Protein AF-A0A653LF73-F1 (afdb_monomer_lite)

pLDDT: mean 79.35, std 9.65, range [51.62, 95.06]

Structure (mmCIF, N/CA/C/O backbone):
data_AF-A0A653LF73-F1
#
_entry.id   AF-A0A653LF73-F1
#
loop_
_atom_site.group_PDB
_atom_site.id
_atom_site.type_symbol
_atom_site.label_atom_id
_atom_site.label_alt_id
_atom_site.label_comp_id
_atom_site.label_asym_id
_atom_site.label_entity_id
_atom_site.label_seq_id
_atom_site.pdbx_PDB_ins_code
_atom_site.Cartn_x
_atom_site.Cartn_y
_atom_site.Cartn_z
_atom_site.occupancy
_atom_site.B_iso_or_equiv
_atom_site.auth_seq_id
_atom_site.auth_comp_id
_atom_site.auth_asym_id
_atom_site.auth_atom_id
_atom_site.pdbx_PDB_model_num
ATOM 1 N N . MET A 1 1 ? 51.424 -10.999 -43.914 1.00 56.25 1 MET A N 1
ATOM 2 C CA . MET A 1 1 ? 50.041 -10.699 -43.488 1.00 56.25 1 MET A CA 1
ATOM 3 C C . MET A 1 1 ? 49.992 -9.210 -43.207 1.00 56.25 1 MET A C 1
ATOM 5 O O . MET A 1 1 ? 50.740 -8.764 -42.346 1.00 56.25 1 MET A O 1
ATOM 9 N N . ASP A 1 2 ? 49.243 -8.444 -44.001 1.00 76.75 2 ASP A N 1
ATOM 10 C CA . ASP A 1 2 ? 49.309 -6.978 -43.986 1.00 76.75 2 ASP A CA 1
ATOM 11 C C . ASP A 1 2 ? 48.643 -6.376 -42.745 1.00 76.75 2 ASP A C 1
ATOM 13 O O . ASP A 1 2 ? 47.531 -6.751 -42.367 1.00 76.75 2 ASP A O 1
ATOM 17 N N . ILE A 1 3 ? 49.315 -5.396 -42.136 1.00 69.06 3 ILE A N 1
ATOM 18 C CA . ILE A 1 3 ? 48.865 -4.659 -40.942 1.00 69.06 3 ILE A CA 1
ATOM 19 C C . ILE A 1 3 ? 47.461 -4.059 -41.138 1.00 69.06 3 ILE A C 1
ATOM 21 O O . ILE A 1 3 ? 46.668 -4.024 -40.200 1.00 69.06 3 ILE A O 1
ATOM 25 N N . GLY A 1 4 ? 47.110 -3.660 -42.366 1.00 73.38 4 GLY A N 1
ATOM 26 C CA . GLY A 1 4 ? 45.778 -3.143 -42.696 1.00 73.38 4 GLY A CA 1
ATOM 27 C C . GLY A 1 4 ? 44.646 -4.159 -42.494 1.00 73.38 4 GLY A C 1
ATOM 28 O O . GLY A 1 4 ? 43.564 -3.783 -42.049 1.00 73.38 4 GLY A O 1
ATOM 29 N N . TRP A 1 5 ? 44.899 -5.448 -42.744 1.00 78.19 5 TRP A N 1
ATOM 30 C CA . TRP A 1 5 ? 43.899 -6.507 -42.570 1.00 78.19 5 TRP A CA 1
ATOM 31 C C . TRP A 1 5 ? 43.652 -6.820 -41.088 1.00 78.19 5 TRP A C 1
ATOM 33 O O . TRP A 1 5 ? 42.510 -7.001 -40.670 1.00 78.19 5 TRP A O 1
ATOM 43 N N . ILE A 1 6 ? 44.711 -6.794 -40.271 1.00 76.12 6 ILE A N 1
ATOM 44 C CA . ILE A 1 6 ? 44.622 -6.985 -38.815 1.00 76.12 6 ILE A CA 1
ATOM 45 C C . ILE A 1 6 ? 43.852 -5.825 -38.172 1.00 76.12 6 ILE A C 1
ATOM 47 O O . ILE A 1 6 ? 42.946 -6.055 -37.374 1.00 76.12 6 ILE A O 1
ATOM 51 N N . SER A 1 7 ? 44.149 -4.581 -38.555 1.00 71.56 7 SER A N 1
ATOM 52 C CA . SER A 1 7 ? 43.441 -3.403 -38.037 1.00 71.56 7 SER A CA 1
ATOM 53 C C . SER A 1 7 ? 41.960 -3.390 -38.422 1.00 71.56 7 SER A C 1
ATOM 55 O O . SER A 1 7 ? 41.113 -3.051 -37.594 1.00 71.56 7 SER A O 1
ATOM 57 N N . ALA A 1 8 ? 41.629 -3.806 -39.649 1.00 75.25 8 ALA A N 1
ATOM 58 C CA . ALA A 1 8 ? 40.242 -3.953 -40.083 1.00 75.25 8 ALA A CA 1
ATOM 59 C C . ALA A 1 8 ? 39.501 -5.019 -39.257 1.00 75.25 8 ALA A C 1
ATOM 61 O O . ALA A 1 8 ? 38.395 -4.767 -38.781 1.00 75.25 8 ALA A O 1
ATOM 62 N N . LEU A 1 9 ? 40.132 -6.174 -39.016 1.00 81.94 9 LEU A N 1
ATOM 63 C CA . LEU A 1 9 ? 39.5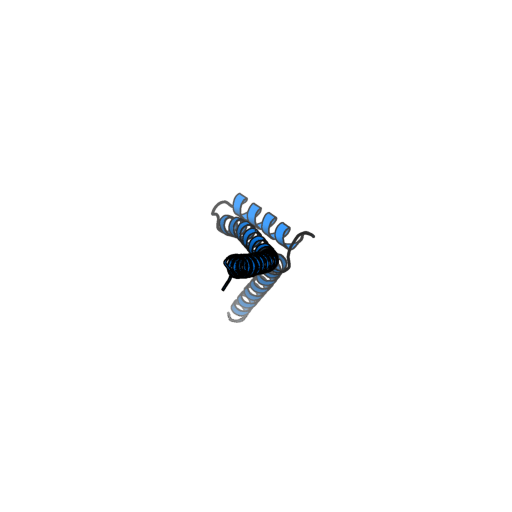65 -7.250 -38.199 1.00 81.94 9 LEU A CA 1
ATOM 64 C C . LEU A 1 9 ? 39.305 -6.794 -36.754 1.00 81.94 9 LEU A C 1
ATOM 66 O O . LEU A 1 9 ? 38.227 -7.036 -36.210 1.00 81.94 9 LEU A O 1
ATOM 70 N N . VAL A 1 10 ? 40.269 -6.101 -36.141 1.00 79.62 10 VAL A N 1
ATOM 71 C CA . VAL A 1 10 ? 40.132 -5.558 -34.780 1.00 79.62 10 VAL A CA 1
ATOM 72 C C . VAL A 1 10 ? 38.993 -4.544 -34.721 1.00 79.62 10 VAL A C 1
ATOM 74 O O . VAL A 1 10 ? 38.147 -4.640 -33.838 1.00 79.62 10 VAL A O 1
ATOM 77 N N . SER A 1 11 ? 38.908 -3.629 -35.689 1.00 80.62 11 SER A N 1
ATOM 78 C CA . SER A 1 11 ? 37.839 -2.626 -35.745 1.00 80.62 11 SER A CA 1
ATOM 79 C C . SER A 1 11 ? 36.448 -3.259 -35.848 1.00 80.62 11 SER A C 1
ATOM 81 O O . SER A 1 11 ? 35.553 -2.900 -35.082 1.00 80.62 11 SER A O 1
ATOM 83 N N . VAL A 1 12 ? 36.275 -4.254 -36.723 1.00 81.25 12 VAL A N 1
ATOM 84 C CA . VAL A 1 12 ? 35.006 -4.987 -36.873 1.00 81.25 12 VAL A CA 1
ATOM 85 C C . VAL A 1 12 ? 34.651 -5.744 -35.592 1.00 81.25 12 VAL A C 1
ATOM 87 O O . VAL A 1 12 ? 33.493 -5.747 -35.167 1.00 81.25 12 VAL A O 1
ATOM 90 N N . THR A 1 13 ? 35.647 -6.342 -34.937 1.00 77.88 13 THR A N 1
ATOM 91 C CA . THR A 1 13 ? 35.448 -7.064 -33.675 1.00 77.88 13 THR A CA 1
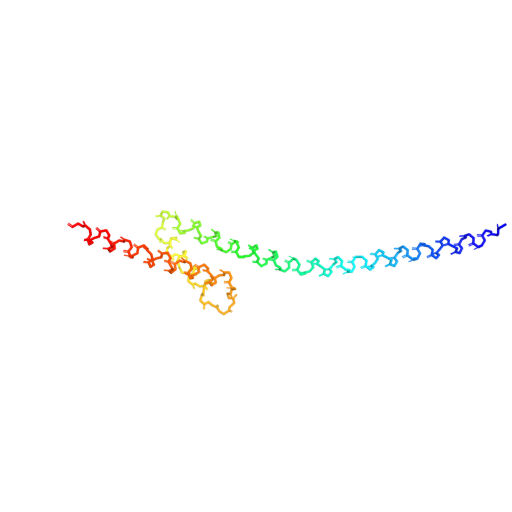ATOM 92 C C . THR A 1 13 ? 35.020 -6.103 -32.565 1.00 77.88 13 THR A C 1
ATOM 94 O O . THR A 1 13 ? 34.021 -6.347 -31.892 1.00 77.88 13 THR A O 1
ATOM 97 N N . SER A 1 14 ? 35.699 -4.963 -32.413 1.00 72.06 14 SER A N 1
ATOM 98 C CA . SER A 1 14 ? 35.347 -3.935 -31.427 1.00 72.06 14 SER A CA 1
ATOM 99 C C . SER A 1 14 ? 33.970 -3.324 -31.686 1.00 72.06 14 SER A C 1
ATOM 101 O O . SER A 1 14 ? 33.200 -3.139 -30.745 1.00 72.06 14 SER A O 1
ATOM 103 N N . ALA A 1 15 ? 33.623 -3.065 -32.949 1.00 76.81 15 ALA A N 1
ATOM 104 C CA . ALA A 1 15 ? 32.296 -2.581 -33.321 1.00 76.81 15 ALA A CA 1
ATOM 105 C C . ALA A 1 15 ? 31.201 -3.597 -32.957 1.00 76.81 15 ALA A C 1
ATOM 107 O O . ALA A 1 15 ? 30.160 -3.225 -32.418 1.00 76.81 15 ALA A O 1
ATOM 108 N N . SER A 1 16 ? 31.462 -4.886 -33.178 1.00 76.88 16 SER A N 1
ATOM 109 C CA . SER A 1 16 ? 30.530 -5.964 -32.828 1.00 76.88 16 SER A CA 1
ATOM 110 C C . SER A 1 16 ? 30.329 -6.075 -31.314 1.00 76.88 16 SER A C 1
ATOM 112 O O . SER A 1 16 ? 29.198 -6.209 -30.849 1.00 76.88 16 SER A O 1
ATOM 114 N N . VAL A 1 17 ? 31.407 -5.949 -30.533 1.00 83.69 17 VAL A N 1
ATOM 115 C CA . VAL A 1 17 ? 31.341 -5.923 -29.062 1.00 83.69 17 VAL A CA 1
ATOM 116 C C . VAL A 1 17 ? 30.541 -4.716 -28.569 1.00 83.69 17 VAL A C 1
ATOM 118 O O . VAL A 1 17 ? 29.685 -4.868 -27.700 1.00 83.69 17 VAL A O 1
ATOM 121 N N . ALA A 1 18 ? 30.762 -3.531 -29.145 1.00 80.81 18 ALA A N 1
ATOM 122 C CA . ALA A 1 18 ? 30.029 -2.322 -28.776 1.00 80.81 18 ALA A CA 1
ATOM 123 C C . ALA A 1 18 ? 28.522 -2.445 -29.064 1.00 80.81 18 ALA A C 1
ATOM 125 O O . ALA A 1 18 ? 27.698 -2.075 -28.227 1.00 80.81 18 ALA A O 1
ATOM 126 N N . LEU A 1 19 ? 28.155 -3.023 -30.212 1.00 82.25 19 LEU A N 1
ATOM 127 C CA . LEU A 1 19 ? 26.758 -3.310 -30.549 1.00 82.25 19 LEU A CA 1
ATOM 128 C C . LEU A 1 19 ? 26.140 -4.335 -29.590 1.00 82.25 19 LEU A C 1
ATOM 130 O O . LEU A 1 19 ? 25.021 -4.135 -29.121 1.00 82.25 19 LEU A O 1
ATOM 134 N N . GLY A 1 20 ? 26.878 -5.395 -29.247 1.00 79.06 20 GLY A N 1
ATOM 135 C CA . GLY A 1 20 ? 26.443 -6.386 -28.261 1.00 79.06 20 GLY A CA 1
ATOM 136 C C . GLY A 1 20 ? 26.184 -5.771 -26.882 1.00 79.06 20 GLY A C 1
ATOM 137 O O . GLY A 1 20 ? 25.138 -6.019 -26.282 1.00 79.06 20 GLY A O 1
ATOM 138 N N . ALA A 1 21 ? 27.088 -4.908 -26.410 1.00 75.44 21 ALA A N 1
ATOM 139 C CA . ALA A 1 21 ? 26.941 -4.200 -25.139 1.00 75.44 21 ALA A CA 1
ATOM 140 C C . ALA A 1 21 ? 25.724 -3.258 -25.135 1.00 75.44 21 ALA A C 1
ATOM 142 O O . ALA A 1 21 ? 24.979 -3.214 -24.156 1.00 75.44 21 ALA A O 1
ATOM 143 N N . LEU A 1 22 ? 25.472 -2.553 -26.243 1.00 80.19 22 LEU A N 1
ATOM 144 C CA . LEU A 1 22 ? 24.310 -1.676 -26.386 1.00 80.19 22 LEU A CA 1
ATOM 145 C C . LEU A 1 22 ? 22.991 -2.461 -26.313 1.00 80.19 22 LEU A C 1
ATOM 147 O O . LEU A 1 22 ? 22.079 -2.069 -25.586 1.00 80.19 22 LEU A O 1
ATOM 151 N N . VAL A 1 23 ? 22.894 -3.590 -27.021 1.00 79.06 23 VAL A N 1
ATOM 152 C CA . VAL A 1 23 ? 21.695 -4.446 -27.000 1.00 79.06 23 VAL A CA 1
ATOM 153 C C . VAL A 1 23 ? 21.449 -5.012 -25.603 1.00 79.06 23 VAL A C 1
ATOM 155 O O . VAL A 1 23 ? 20.320 -4.943 -25.116 1.00 79.06 23 VAL A O 1
ATOM 158 N N . ALA A 1 24 ? 22.493 -5.506 -24.931 1.00 71.75 24 ALA A N 1
ATOM 159 C CA . ALA A 1 24 ? 22.388 -5.981 -23.553 1.00 71.75 24 ALA A CA 1
ATOM 160 C C . ALA A 1 24 ? 21.881 -4.873 -22.617 1.00 71.75 24 ALA A C 1
ATOM 162 O O . ALA A 1 24 ? 20.938 -5.094 -21.863 1.00 71.75 24 ALA A O 1
ATOM 163 N N . SER A 1 25 ? 22.421 -3.657 -22.735 1.00 73.31 25 SER A N 1
ATOM 164 C CA . SER A 1 25 ? 22.020 -2.514 -21.909 1.00 73.31 25 SER A CA 1
ATOM 165 C C . SER A 1 25 ? 20.568 -2.075 -22.154 1.00 73.31 25 SER A C 1
ATOM 167 O O . SER A 1 25 ? 19.873 -1.684 -21.218 1.00 73.31 25 SER A O 1
ATOM 169 N N . VAL A 1 26 ? 20.072 -2.175 -23.392 1.00 75.88 26 VAL A N 1
ATOM 170 C CA . VAL A 1 26 ? 18.666 -1.884 -23.728 1.00 75.88 26 VAL A CA 1
ATOM 171 C C . VAL A 1 26 ? 17.724 -2.955 -23.177 1.00 75.88 26 VAL A C 1
ATOM 173 O O . VAL A 1 26 ? 16.660 -2.622 -22.649 1.00 75.88 26 VAL A O 1
ATOM 176 N N . LEU A 1 27 ? 18.096 -4.234 -23.289 1.00 71.69 27 LEU A N 1
ATOM 177 C CA . LEU A 1 27 ? 17.311 -5.342 -22.742 1.00 71.69 27 LEU A CA 1
ATOM 178 C C . LEU A 1 27 ? 17.238 -5.262 -21.215 1.00 71.69 27 LEU A C 1
ATOM 180 O O . LEU A 1 27 ? 16.143 -5.363 -20.657 1.00 71.69 27 LEU A O 1
ATOM 184 N N . ASP A 1 28 ? 18.368 -4.991 -20.564 1.00 70.06 28 ASP A N 1
ATOM 185 C CA . ASP A 1 28 ? 18.462 -4.843 -19.113 1.00 70.06 28 ASP A CA 1
ATOM 186 C C . ASP A 1 28 ? 17.701 -3.599 -18.625 1.00 70.06 28 ASP A C 1
ATOM 188 O O . ASP A 1 28 ? 16.907 -3.668 -17.690 1.00 70.06 28 ASP A O 1
ATOM 192 N N . GLY A 1 29 ? 17.785 -2.477 -19.352 1.00 68.00 29 GLY A N 1
ATOM 193 C CA . GLY A 1 29 ? 16.981 -1.283 -19.073 1.00 68.00 29 GLY A CA 1
ATOM 194 C C . GLY A 1 29 ? 15.469 -1.509 -19.222 1.00 68.00 29 GLY A C 1
ATOM 195 O O . GLY A 1 29 ? 14.671 -0.943 -18.471 1.00 68.00 29 GLY A O 1
ATOM 196 N N . ARG A 1 30 ? 15.041 -2.361 -20.164 1.00 69.44 30 ARG A N 1
ATOM 197 C CA . ARG A 1 30 ? 13.622 -2.700 -20.366 1.00 69.44 30 ARG A CA 1
ATOM 198 C C . ARG A 1 30 ? 13.104 -3.677 -19.307 1.00 69.44 30 ARG A C 1
ATOM 200 O O . ARG A 1 30 ? 11.970 -3.518 -18.852 1.00 69.44 30 ARG A O 1
ATOM 207 N N . ALA A 1 31 ? 13.917 -4.656 -18.913 1.00 60.00 31 ALA A N 1
ATOM 208 C CA . ALA A 1 31 ? 13.612 -5.579 -17.820 1.00 60.00 31 ALA A CA 1
ATOM 209 C C . ALA A 1 31 ? 13.578 -4.846 -16.467 1.00 60.00 31 ALA A C 1
ATOM 211 O O . ALA A 1 31 ? 12.633 -5.012 -15.692 1.00 60.00 31 ALA A O 1
ATOM 212 N N . GLY A 1 32 ? 14.540 -3.948 -16.242 1.00 57.88 32 GLY A N 1
ATOM 213 C CA . GLY A 1 32 ? 14.632 -3.097 -15.062 1.00 57.88 32 GLY A CA 1
ATOM 214 C C . GLY A 1 32 ? 13.427 -2.177 -14.892 1.00 57.88 32 GLY A C 1
ATOM 215 O O . GLY A 1 32 ? 12.925 -2.059 -13.782 1.00 57.88 32 GLY A O 1
ATOM 216 N N . ARG A 1 33 ? 12.882 -1.597 -15.973 1.00 62.09 33 ARG A N 1
ATOM 217 C CA . ARG A 1 33 ? 11.678 -0.743 -15.894 1.00 62.09 33 ARG A CA 1
ATOM 218 C C . ARG A 1 33 ? 10.454 -1.476 -15.350 1.00 62.09 33 ARG A C 1
ATOM 220 O O . ARG A 1 33 ? 9.791 -0.960 -14.459 1.00 62.09 33 ARG A O 1
ATOM 227 N N . ARG A 1 34 ? 10.194 -2.698 -15.822 1.00 59.38 34 ARG A N 1
ATOM 228 C CA . ARG A 1 34 ? 9.069 -3.503 -15.317 1.00 59.38 34 ARG A CA 1
ATOM 229 C C . ARG A 1 34 ? 9.273 -3.899 -13.860 1.00 59.38 34 ARG A C 1
ATOM 231 O O . ARG A 1 34 ? 8.354 -3.775 -13.063 1.00 59.38 34 ARG A O 1
ATOM 238 N N . ASN A 1 35 ? 10.476 -4.342 -13.499 1.00 59.75 35 ASN A N 1
ATOM 239 C CA . ASN A 1 35 ? 10.757 -4.757 -12.126 1.00 59.75 35 ASN A CA 1
ATOM 240 C C . ASN A 1 35 ? 10.767 -3.568 -11.142 1.00 59.75 35 ASN A C 1
ATOM 242 O O . ASN A 1 35 ? 10.368 -3.712 -9.986 1.00 59.75 35 ASN A O 1
ATOM 246 N N . ALA A 1 36 ? 11.179 -2.385 -11.607 1.00 61.44 36 ALA A N 1
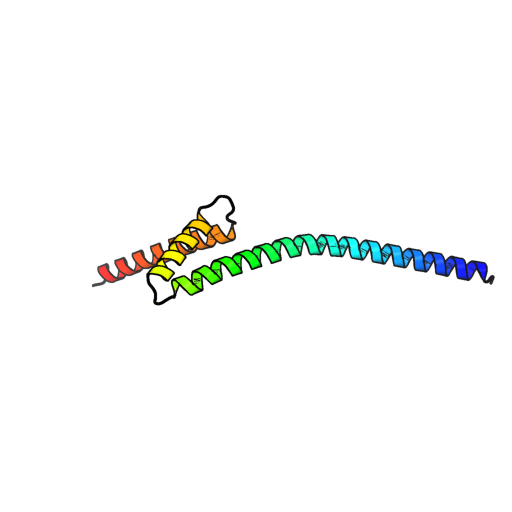ATOM 247 C CA . ALA A 1 36 ? 11.162 -1.149 -10.834 1.00 61.44 36 ALA A CA 1
ATOM 248 C C . ALA A 1 36 ? 9.733 -0.670 -10.561 1.00 61.44 36 ALA A C 1
ATOM 250 O O . ALA A 1 36 ? 9.442 -0.304 -9.431 1.00 61.44 36 ALA A O 1
ATOM 251 N N . GLU A 1 37 ? 8.827 -0.733 -11.540 1.00 62.69 37 GLU A N 1
ATOM 252 C CA . GLU A 1 37 ? 7.417 -0.365 -11.337 1.00 62.69 37 GLU A CA 1
ATOM 253 C C . GLU A 1 37 ? 6.750 -1.239 -10.261 1.00 62.69 37 GLU A C 1
ATOM 255 O O . GLU A 1 37 ? 6.118 -0.708 -9.347 1.00 62.69 37 GLU A O 1
ATOM 260 N N . PHE A 1 38 ? 6.966 -2.561 -10.289 1.00 64.62 38 PHE A N 1
ATOM 261 C CA . PHE A 1 38 ? 6.471 -3.458 -9.235 1.00 64.62 38 PHE A CA 1
ATOM 262 C C . PHE A 1 38 ? 7.122 -3.190 -7.872 1.00 64.62 38 PHE A C 1
ATOM 264 O O . PHE A 1 38 ? 6.448 -3.227 -6.843 1.00 64.62 38 PHE A O 1
ATOM 271 N N . SER A 1 39 ? 8.427 -2.903 -7.852 1.00 70.62 39 SER A N 1
ATOM 272 C CA . SER A 1 39 ? 9.163 -2.646 -6.609 1.00 70.62 39 SER A CA 1
ATOM 273 C C . SER A 1 39 ? 8.746 -1.329 -5.957 1.00 70.62 39 SER A C 1
ATOM 275 O O . SER A 1 39 ? 8.540 -1.300 -4.749 1.00 70.62 39 SER A O 1
ATOM 277 N N . VAL A 1 40 ? 8.564 -0.272 -6.753 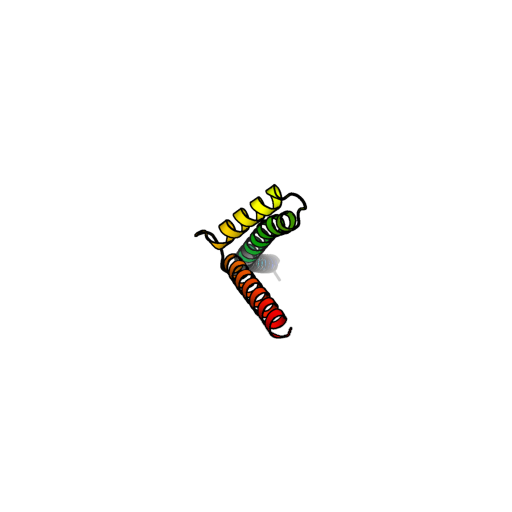1.00 79.62 40 VAL A N 1
ATOM 278 C CA . VAL A 1 40 ? 8.105 1.047 -6.295 1.00 79.62 40 VAL A CA 1
ATOM 279 C C . VAL A 1 40 ? 6.666 0.973 -5.799 1.00 79.62 40 VAL A C 1
ATOM 281 O O . VAL A 1 40 ? 6.360 1.522 -4.745 1.00 79.62 40 VAL A O 1
ATOM 284 N N . HIS A 1 41 ? 5.787 0.260 -6.512 1.00 80.81 41 HIS A N 1
ATOM 285 C CA . HIS A 1 41 ? 4.403 0.076 -6.070 1.00 80.81 41 HIS A CA 1
ATOM 286 C C . HIS A 1 41 ? 4.333 -0.611 -4.700 1.00 80.81 41 HIS A C 1
ATOM 288 O O . HIS A 1 41 ? 3.652 -0.136 -3.791 1.00 80.81 41 HIS A O 1
ATOM 294 N N . ARG A 1 42 ? 5.105 -1.687 -4.524 1.00 81.38 42 ARG A N 1
ATOM 295 C CA . ARG A 1 42 ? 5.194 -2.419 -3.256 1.00 81.38 42 ARG A CA 1
ATOM 296 C C . ARG A 1 4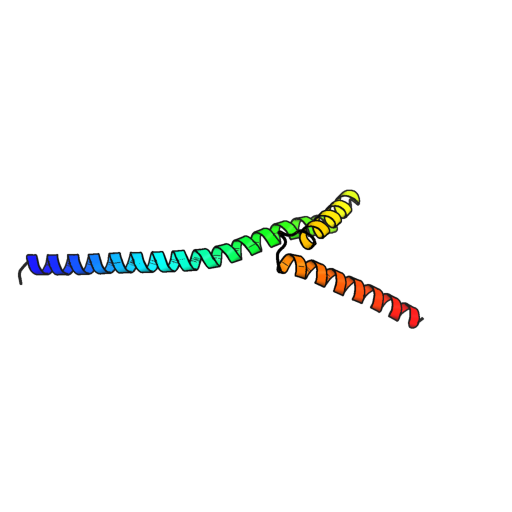2 ? 5.799 -1.579 -2.126 1.00 81.38 42 ARG A C 1
ATOM 298 O O . ARG A 1 42 ? 5.342 -1.685 -0.994 1.00 81.38 42 ARG A O 1
ATOM 305 N N . ASP A 1 43 ? 6.810 -0.765 -2.416 1.00 86.50 43 ASP A N 1
ATOM 306 C CA . ASP A 1 43 ? 7.444 0.115 -1.426 1.00 86.50 43 ASP A CA 1
ATOM 307 C C . ASP A 1 43 ? 6.481 1.208 -0.940 1.00 86.50 43 ASP A C 1
ATOM 309 O O . ASP A 1 43 ? 6.267 1.369 0.260 1.00 86.50 43 ASP A O 1
ATOM 313 N N . LEU A 1 44 ? 5.791 1.876 -1.871 1.00 85.44 44 LEU A N 1
ATOM 314 C CA . LEU A 1 44 ? 4.757 2.863 -1.550 1.00 85.44 44 LEU A CA 1
ATOM 315 C C . LEU A 1 44 ? 3.587 2.240 -0.784 1.00 85.44 44 LEU A C 1
ATOM 317 O O . LEU A 1 44 ? 3.033 2.869 0.119 1.00 85.44 44 LEU A O 1
ATOM 321 N N . TRP A 1 45 ? 3.204 1.009 -1.128 1.00 88.25 45 TRP A N 1
ATOM 322 C CA . TRP A 1 45 ? 2.201 0.262 -0.376 1.00 88.25 45 TRP A CA 1
ATOM 323 C C . TRP A 1 45 ? 2.650 0.050 1.075 1.00 88.25 45 TRP A C 1
ATOM 325 O O . TRP A 1 45 ? 1.933 0.451 1.994 1.00 88.25 45 TRP A O 1
ATOM 335 N N . TRP A 1 46 ? 3.862 -0.479 1.281 1.00 87.12 46 TRP A N 1
ATOM 336 C CA . TRP A 1 46 ? 4.417 -0.705 2.616 1.00 87.12 46 TRP A CA 1
ATOM 337 C C . TRP A 1 46 ? 4.523 0.581 3.428 1.00 87.12 46 TRP A C 1
ATOM 339 O O . TRP A 1 46 ? 4.103 0.595 4.579 1.00 87.12 46 TRP A O 1
ATOM 349 N N . GLN A 1 47 ? 5.014 1.666 2.830 1.00 89.31 47 GLN A N 1
ATOM 350 C CA . GLN A 1 47 ? 5.185 2.950 3.508 1.00 89.31 47 GLN A CA 1
ATOM 351 C C . GLN A 1 47 ? 3.855 3.529 4.020 1.00 89.31 47 GLN A C 1
ATOM 353 O O . GLN A 1 47 ? 3.792 4.099 5.111 1.00 89.31 47 GLN A O 1
ATOM 358 N N . ARG A 1 48 ? 2.773 3.389 3.242 1.00 89.75 48 ARG A N 1
ATOM 359 C CA . ARG A 1 48 ? 1.440 3.869 3.640 1.00 89.75 48 ARG A CA 1
ATOM 360 C C . ARG A 1 48 ? 0.851 3.015 4.757 1.00 89.75 48 ARG A C 1
ATOM 362 O O . ARG A 1 48 ? 0.349 3.562 5.736 1.00 89.75 48 ARG A O 1
ATOM 369 N N . TRP A 1 49 ? 0.936 1.692 4.639 1.00 89.75 49 TRP A N 1
ATOM 370 C CA . TRP A 1 49 ? 0.369 0.782 5.635 1.00 89.75 49 TRP A CA 1
ATOM 371 C C . TRP A 1 49 ? 1.185 0.714 6.928 1.00 89.75 49 TRP A C 1
ATOM 373 O O . TRP A 1 49 ? 0.594 0.578 7.995 1.00 89.75 49 TRP A O 1
ATOM 383 N N . SER A 1 50 ? 2.505 0.912 6.882 1.00 89.25 50 SER A N 1
ATOM 384 C CA . SER A 1 50 ? 3.328 1.008 8.093 1.00 89.25 50 SER A CA 1
ATOM 385 C C . SER A 1 50 ? 2.971 2.239 8.925 1.00 89.25 50 SER A C 1
ATOM 387 O O . SER A 1 50 ? 2.906 2.153 10.147 1.00 89.25 50 SER A O 1
ATOM 389 N N . TRP A 1 51 ? 2.681 3.374 8.274 1.00 91.75 51 TRP A N 1
ATOM 390 C CA . TRP A 1 51 ? 2.217 4.587 8.956 1.00 91.75 51 TRP A CA 1
ATOM 391 C C . TRP A 1 51 ? 0.885 4.367 9.682 1.00 91.75 51 TRP A C 1
ATOM 393 O O . TRP A 1 51 ? 0.698 4.879 10.788 1.00 91.75 51 TRP A O 1
ATOM 403 N N . VAL A 1 52 ? -0.029 3.612 9.059 1.00 89.62 52 VAL A N 1
ATOM 404 C CA . VAL A 1 52 ? -1.328 3.255 9.645 1.00 89.62 52 VAL A CA 1
ATOM 405 C C . VAL A 1 52 ? -1.132 2.310 10.823 1.00 89.62 52 VAL A C 1
ATOM 407 O O . VAL A 1 52 ? -1.680 2.572 11.888 1.00 89.62 52 VAL A O 1
ATOM 410 N N . ALA A 1 53 ? -0.335 1.253 10.657 1.00 88.00 53 ALA A N 1
ATOM 411 C CA . ALA A 1 53 ? -0.099 0.253 11.695 1.00 88.00 53 ALA A CA 1
ATOM 412 C C . ALA A 1 53 ? 0.504 0.871 12.966 1.00 88.00 53 ALA A C 1
ATOM 414 O O . ALA A 1 53 ? -0.032 0.670 14.050 1.00 88.00 53 ALA A O 1
ATOM 415 N N . ASP A 1 54 ? 1.543 1.696 12.813 1.00 86.81 54 ASP A N 1
ATOM 416 C CA . ASP A 1 54 ? 2.203 2.415 13.912 1.00 86.81 54 ASP A CA 1
ATOM 417 C C . ASP A 1 54 ? 1.216 3.262 14.740 1.00 86.81 54 ASP A C 1
ATOM 419 O O . ASP A 1 54 ? 1.270 3.306 15.969 1.00 86.81 54 ASP A O 1
ATOM 423 N N . ARG A 1 55 ? 0.246 3.898 14.071 1.00 90.25 55 ARG A N 1
ATOM 424 C CA . ARG A 1 55 ? -0.756 4.761 14.719 1.00 90.25 55 ARG A CA 1
ATOM 425 C C . ARG A 1 55 ? -1.950 4.004 15.266 1.00 90.25 55 ARG A C 1
ATOM 427 O O . ARG A 1 55 ? -2.505 4.415 16.279 1.00 90.25 55 ARG A O 1
ATOM 434 N N . ALA A 1 56 ? -2.330 2.904 14.625 1.00 84.75 56 ALA A N 1
ATOM 435 C CA . ALA A 1 56 ? -3.383 2.025 15.113 1.00 84.75 56 ALA A CA 1
ATOM 436 C C . ALA A 1 56 ? -3.016 1.417 16.476 1.00 84.75 56 ALA A C 1
ATOM 438 O O . ALA A 1 56 ? -3.901 1.180 17.293 1.00 84.75 56 ALA A O 1
ATOM 439 N N . THR A 1 57 ? -1.720 1.228 16.745 1.00 86.75 57 THR A N 1
ATOM 440 C CA . THR A 1 57 ? -1.200 0.735 18.029 1.00 86.75 57 THR A CA 1
ATOM 441 C C . THR A 1 57 ? -0.828 1.838 19.023 1.00 86.75 57 THR A C 1
ATOM 443 O O . THR A 1 57 ? -0.252 1.542 20.064 1.00 86.75 57 THR A O 1
ATOM 446 N N . SER A 1 58 ? -1.106 3.109 18.719 1.00 88.44 58 SER A N 1
ATOM 447 C CA . SER A 1 58 ? -0.801 4.219 19.627 1.00 88.44 58 SER A CA 1
ATOM 448 C C . SER A 1 58 ? -1.707 4.201 20.862 1.00 88.44 58 SER A C 1
ATOM 450 O O . SER A 1 58 ? -2.874 3.823 20.772 1.00 88.44 58 SER A O 1
ATOM 452 N N . ASP A 1 59 ? -1.201 4.672 22.005 1.00 92.12 59 ASP A N 1
ATOM 453 C CA . ASP A 1 59 ? -2.000 4.872 23.224 1.00 92.12 59 ASP A CA 1
ATOM 454 C C . ASP A 1 59 ? -2.946 6.083 23.123 1.00 92.12 59 ASP A C 1
ATOM 456 O O . ASP A 1 59 ? -3.930 6.164 23.862 1.00 92.12 59 ASP A O 1
ATOM 460 N N . ASP A 1 60 ? -2.677 7.008 22.195 1.00 95.06 60 ASP A N 1
ATOM 461 C CA . ASP A 1 60 ? -3.499 8.193 21.956 1.00 95.06 60 ASP A CA 1
ATOM 462 C C . ASP A 1 60 ? -4.714 7.874 21.074 1.00 95.06 60 ASP A C 1
ATOM 464 O O . ASP A 1 60 ? -4.590 7.463 19.917 1.00 95.06 60 ASP A O 1
ATOM 468 N N . GLU A 1 61 ? -5.908 8.128 21.610 1.00 93.69 61 GLU A N 1
ATOM 469 C CA . GLU A 1 61 ? -7.170 7.849 20.921 1.00 93.69 61 GLU A CA 1
ATOM 470 C C . GLU A 1 61 ? -7.326 8.671 19.635 1.00 93.69 61 GLU A C 1
ATOM 472 O O . GLU A 1 61 ? -7.798 8.156 18.623 1.00 93.69 61 GLU A O 1
ATOM 477 N N . GLY A 1 62 ? -6.874 9.931 19.629 1.00 91.44 62 GLY A N 1
ATOM 478 C CA . GLY A 1 62 ? -6.914 10.768 18.426 1.00 91.44 62 GLY A CA 1
ATOM 479 C C . GLY A 1 62 ? -6.055 10.194 17.297 1.00 91.44 62 GLY A C 1
ATOM 480 O O . GLY A 1 62 ? -6.460 10.176 16.132 1.00 91.44 62 GLY A O 1
ATOM 481 N N . THR A 1 63 ? -4.887 9.665 17.650 1.00 88.69 63 THR A N 1
ATOM 482 C CA . THR A 1 63 ? -3.950 9.016 16.734 1.00 88.69 63 THR A CA 1
ATOM 483 C C . THR A 1 63 ? -4.507 7.700 16.195 1.00 88.69 63 THR A C 1
ATOM 485 O O . THR A 1 63 ? -4.434 7.467 14.983 1.00 88.69 63 THR A O 1
ATOM 488 N N . ARG A 1 64 ? -5.144 6.883 17.043 1.00 92.44 64 ARG A N 1
ATOM 489 C CA . ARG A 1 64 ? -5.852 5.670 16.598 1.00 92.44 64 ARG A CA 1
ATOM 490 C C . ARG A 1 64 ? -7.007 5.994 15.651 1.00 92.44 64 ARG A C 1
ATOM 492 O O . ARG A 1 64 ? -7.124 5.378 14.592 1.00 92.44 64 ARG A O 1
ATOM 499 N N . ALA A 1 65 ? -7.812 7.009 15.966 1.00 89.38 65 ALA A N 1
ATOM 500 C CA . ALA A 1 65 ? -8.906 7.450 15.102 1.00 89.38 65 ALA A CA 1
ATOM 501 C C . ALA A 1 65 ? -8.398 7.932 13.730 1.00 89.38 65 ALA A C 1
ATOM 503 O O . ALA A 1 65 ? -8.961 7.577 12.690 1.00 89.38 65 ALA A O 1
ATOM 504 N N . ALA A 1 66 ? -7.293 8.684 13.701 1.00 88.81 66 ALA A N 1
ATOM 505 C CA . ALA A 1 66 ? -6.656 9.110 12.456 1.00 88.81 66 ALA A CA 1
ATOM 506 C C . ALA A 1 66 ? -6.163 7.920 11.612 1.00 88.81 66 ALA A C 1
ATOM 508 O O . ALA A 1 66 ? -6.303 7.939 10.385 1.00 88.81 66 ALA A O 1
ATOM 509 N N . ALA A 1 67 ? -5.636 6.870 12.253 1.00 90.75 67 ALA A N 1
ATOM 510 C CA . ALA A 1 67 ? -5.259 5.631 11.577 1.00 90.75 67 ALA A CA 1
ATOM 511 C C . ALA A 1 67 ? -6.470 4.960 10.917 1.00 90.75 67 ALA A C 1
ATOM 513 O O . ALA A 1 67 ? -6.392 4.591 9.746 1.00 90.75 67 ALA A O 1
ATOM 514 N N . GLY A 1 68 ? -7.606 4.886 11.620 1.00 85.88 68 GLY A N 1
ATOM 515 C CA . GLY A 1 68 ? -8.856 4.340 11.083 1.00 85.88 68 GLY A CA 1
ATOM 516 C C . GLY A 1 68 ? -9.361 5.097 9.850 1.00 85.88 68 GLY A C 1
ATOM 517 O O . GLY A 1 68 ? -9.680 4.486 8.829 1.00 85.88 68 GLY A O 1
ATOM 518 N N . VAL A 1 69 ? -9.358 6.435 9.891 1.00 92.12 69 VAL A N 1
ATOM 519 C CA . VAL A 1 69 ? -9.749 7.272 8.739 1.00 92.12 69 VAL A CA 1
ATOM 520 C C . VAL A 1 69 ? -8.827 7.038 7.540 1.00 92.12 69 VAL A C 1
ATOM 522 O O . VAL A 1 69 ? -9.295 6.913 6.406 1.00 92.12 69 VAL A O 1
ATOM 525 N N . MET A 1 70 ? -7.517 6.957 7.774 1.00 90.81 70 MET A N 1
ATOM 526 C CA . MET A 1 70 ? -6.546 6.718 6.706 1.00 90.81 70 MET A CA 1
ATOM 527 C C . MET A 1 70 ? -6.651 5.308 6.128 1.00 90.81 70 MET A C 1
ATOM 529 O O . MET A 1 70 ? -6.621 5.165 4.906 1.00 90.81 70 MET A O 1
ATOM 533 N N . ALA A 1 71 ? -6.847 4.286 6.964 1.00 87.69 71 ALA A N 1
ATOM 534 C CA . ALA A 1 71 ? -7.102 2.920 6.513 1.00 87.69 71 ALA A CA 1
ATOM 535 C C . ALA A 1 71 ? -8.344 2.869 5.608 1.00 87.69 71 ALA A C 1
ATOM 537 O O . ALA A 1 71 ? -8.272 2.370 4.485 1.00 87.69 71 ALA A O 1
ATOM 538 N N . ALA A 1 72 ? -9.450 3.490 6.032 1.00 87.62 72 ALA A N 1
ATOM 539 C CA . ALA A 1 72 ? -10.672 3.577 5.235 1.00 87.62 72 ALA A CA 1
ATOM 540 C C . ALA A 1 72 ? -10.444 4.294 3.890 1.00 87.62 72 ALA A C 1
ATOM 542 O O . ALA A 1 72 ? -10.946 3.866 2.847 1.00 87.62 72 ALA A O 1
ATOM 543 N N . ALA A 1 73 ? -9.654 5.370 3.872 1.00 87.88 73 ALA A N 1
ATOM 544 C CA . ALA A 1 73 ? -9.315 6.081 2.641 1.00 87.88 73 ALA A CA 1
ATOM 545 C C . ALA A 1 73 ? -8.443 5.241 1.688 1.00 87.88 73 ALA A C 1
ATOM 547 O O . ALA A 1 73 ? -8.653 5.286 0.470 1.00 87.88 73 ALA A O 1
ATOM 548 N N . LEU A 1 74 ? -7.497 4.464 2.227 1.00 87.25 74 LEU A N 1
ATOM 549 C CA . LEU A 1 74 ? -6.607 3.586 1.460 1.00 87.25 74 LEU A CA 1
ATOM 550 C C . LEU A 1 74 ? -7.328 2.395 0.825 1.00 87.25 74 LEU A C 1
ATOM 552 O O . LEU A 1 74 ? -6.797 1.842 -0.129 1.00 87.25 74 LEU A O 1
ATOM 556 N N . VAL A 1 75 ? -8.527 2.025 1.284 1.00 87.12 75 VAL A N 1
ATOM 557 C CA . VAL A 1 75 ? -9.292 0.902 0.706 1.00 87.12 75 VAL A CA 1
ATOM 558 C C . VAL A 1 75 ? -10.489 1.329 -0.150 1.00 87.12 75 VAL A C 1
ATOM 560 O O . VAL A 1 75 ? -10.965 0.542 -0.963 1.00 87.12 75 VAL A O 1
ATOM 563 N N . SER A 1 76 ? -10.971 2.571 -0.015 1.00 82.38 76 SER A N 1
ATOM 564 C CA . SER A 1 76 ? -12.231 3.026 -0.641 1.00 82.38 76 SER A CA 1
ATOM 565 C C . SER A 1 76 ? -12.073 3.918 -1.876 1.00 82.38 76 SER A C 1
ATOM 567 O O . SER A 1 76 ? -13.026 4.122 -2.629 1.00 82.38 76 SER A O 1
ATOM 569 N N . ARG A 1 77 ? -10.894 4.505 -2.102 1.00 83.12 77 ARG A N 1
ATOM 570 C CA . ARG A 1 77 ? -10.690 5.490 -3.177 1.00 83.12 77 ARG A CA 1
ATOM 571 C C . ARG A 1 77 ? -10.336 4.838 -4.522 1.00 83.12 77 ARG A C 1
ATOM 573 O O . ARG A 1 77 ? -9.857 3.711 -4.586 1.00 83.12 77 ARG A O 1
ATOM 580 N N . SER A 1 78 ? -10.528 5.570 -5.620 1.00 76.62 78 SER A N 1
ATOM 581 C CA . SER A 1 78 ? -10.338 5.062 -6.994 1.00 76.62 78 SER A CA 1
ATOM 582 C C . SER A 1 78 ? -8.883 4.751 -7.365 1.00 76.62 78 SER A C 1
ATOM 584 O O . SER A 1 78 ? -8.628 3.895 -8.203 1.00 76.62 78 SER A O 1
ATOM 586 N N . TRP A 1 79 ? -7.929 5.426 -6.728 1.00 75.75 79 TRP A N 1
ATOM 587 C CA . TRP A 1 79 ? -6.482 5.229 -6.889 1.00 75.75 79 TRP A CA 1
ATOM 588 C C . TRP A 1 79 ? -5.889 4.071 -6.064 1.00 75.75 79 TRP A C 1
ATOM 590 O O . TRP A 1 79 ? -4.672 3.895 -6.034 1.00 75.75 79 TRP A O 1
ATOM 600 N N . THR A 1 80 ? -6.726 3.309 -5.359 1.00 81.50 80 THR A N 1
ATOM 601 C CA . THR A 1 80 ? -6.280 2.204 -4.499 1.00 81.50 80 THR A CA 1
ATOM 602 C C . THR A 1 80 ? -5.958 0.971 -5.332 1.00 81.50 80 THR A C 1
ATOM 604 O O . THR A 1 80 ? -6.533 0.733 -6.402 1.00 81.50 80 THR A O 1
ATOM 607 N N . THR A 1 81 ? -5.023 0.162 -4.854 1.00 83.06 81 THR A N 1
ATOM 608 C CA . THR A 1 81 ? -4.518 -0.992 -5.602 1.00 83.06 81 THR A CA 1
ATOM 609 C C . THR A 1 81 ? -5.139 -2.300 -5.134 1.00 83.06 81 THR A C 1
ATOM 611 O O . THR A 1 81 ? -5.931 -2.329 -4.192 1.00 83.06 81 THR A O 1
ATOM 614 N N . ALA A 1 82 ? -4.857 -3.390 -5.853 1.00 84.44 82 ALA A N 1
ATOM 615 C CA . ALA A 1 82 ? -5.389 -4.705 -5.503 1.00 84.44 82 ALA A CA 1
ATOM 616 C C . ALA A 1 82 ? -4.960 -5.127 -4.089 1.00 84.44 82 ALA A C 1
ATOM 618 O O . ALA A 1 82 ? -5.787 -5.653 -3.345 1.00 84.44 82 ALA A O 1
ATOM 619 N N . ASP A 1 83 ? -3.717 -4.813 -3.718 1.00 84.62 83 ASP A N 1
ATOM 620 C CA . ASP A 1 83 ? -3.153 -5.108 -2.402 1.00 84.62 83 ASP A CA 1
ATOM 621 C C . ASP A 1 83 ? -3.838 -4.289 -1.302 1.00 84.62 83 ASP A C 1
ATOM 623 O O . ASP A 1 83 ? -4.193 -4.832 -0.261 1.00 84.62 83 ASP A O 1
ATOM 627 N N . ASP A 1 84 ? -4.125 -3.004 -1.546 1.00 85.44 84 ASP A N 1
ATOM 628 C CA . ASP A 1 84 ? -4.872 -2.174 -0.590 1.00 85.44 84 ASP A CA 1
ATOM 629 C C . ASP A 1 84 ? -6.278 -2.754 -0.330 1.00 85.44 84 ASP A C 1
ATOM 631 O O . ASP A 1 84 ? -6.701 -2.913 0.813 1.00 85.44 84 ASP A O 1
ATOM 635 N N . ARG A 1 85 ? -6.993 -3.155 -1.391 1.00 86.62 85 ARG A N 1
ATOM 636 C CA . ARG A 1 85 ? -8.321 -3.786 -1.269 1.00 86.62 85 ARG A CA 1
ATOM 637 C C . ARG A 1 85 ? -8.279 -5.177 -0.644 1.00 86.62 85 ARG A C 1
ATOM 639 O O . ARG A 1 85 ? -9.297 -5.643 -0.138 1.00 86.62 85 ARG A O 1
ATOM 646 N N . TRP A 1 86 ? -7.158 -5.884 -0.758 1.00 88.31 86 TRP A N 1
ATOM 647 C CA . TRP A 1 86 ? -6.972 -7.164 -0.083 1.00 88.31 86 TRP A CA 1
ATOM 648 C C . TRP A 1 86 ? -6.881 -6.973 1.432 1.00 88.31 86 TRP A C 1
ATOM 650 O O . TRP A 1 86 ? -7.566 -7.699 2.143 1.00 88.31 86 TRP A O 1
ATOM 660 N N . VAL A 1 87 ? -6.150 -5.959 1.912 1.00 81.88 87 VAL A N 1
ATOM 661 C CA . VAL A 1 87 ? -6.070 -5.652 3.354 1.00 81.88 87 VAL A CA 1
ATOM 662 C C . VAL A 1 87 ? -7.449 -5.365 3.940 1.00 81.88 87 VAL A C 1
ATOM 664 O O . VAL A 1 87 ? -7.783 -5.911 4.985 1.00 81.88 87 VAL A O 1
ATOM 667 N N . GLY A 1 88 ? -8.268 -4.561 3.252 1.00 82.69 88 GLY A N 1
ATOM 668 C CA . GLY A 1 88 ? -9.637 -4.276 3.697 1.00 82.69 88 GLY A CA 1
ATOM 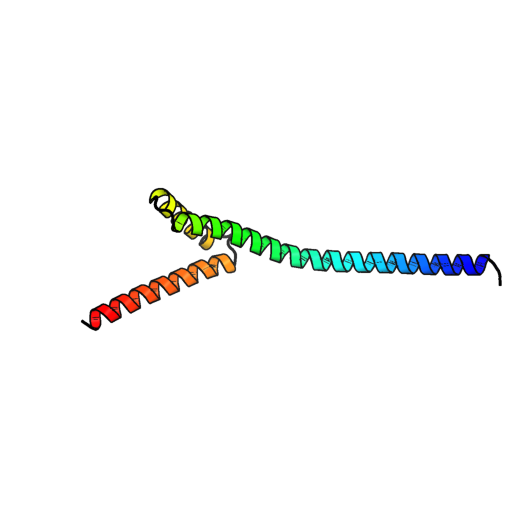669 C C . GLY A 1 88 ? -10.468 -5.549 3.887 1.00 82.69 88 GLY A C 1
ATOM 670 O O . GLY A 1 88 ? -11.001 -5.775 4.964 1.00 82.69 88 GLY A O 1
ATOM 671 N N . ARG A 1 89 ? -10.480 -6.435 2.882 1.00 87.06 89 ARG A N 1
ATOM 672 C CA . ARG A 1 89 ? -11.198 -7.719 2.970 1.00 87.06 89 ARG A CA 1
ATOM 673 C C . ARG A 1 89 ? -10.655 -8.629 4.069 1.00 87.06 89 ARG A C 1
ATOM 675 O O . ARG A 1 89 ? -11.436 -9.224 4.789 1.00 87.06 89 ARG A O 1
ATOM 682 N N . ALA A 1 90 ? -9.335 -8.710 4.223 1.00 84.69 90 ALA A N 1
ATOM 683 C CA . ALA A 1 90 ? -8.729 -9.523 5.274 1.00 84.69 90 ALA A CA 1
ATOM 684 C C . ALA A 1 90 ? -9.105 -9.028 6.684 1.00 84.69 90 ALA A C 1
ATOM 686 O O . ALA A 1 90 ? -9.272 -9.837 7.593 1.00 84.69 90 ALA A O 1
ATOM 687 N N . LEU A 1 91 ? -9.252 -7.711 6.868 1.00 81.25 91 LEU A N 1
ATOM 688 C CA . LEU A 1 91 ? -9.741 -7.125 8.118 1.00 81.25 91 LEU A CA 1
ATOM 689 C C . LEU A 1 91 ? -11.226 -7.418 8.350 1.00 81.25 91 LEU A C 1
ATOM 691 O O . LEU A 1 91 ? -11.602 -7.746 9.477 1.00 81.25 91 LEU A O 1
ATOM 695 N N . ASP A 1 92 ? -12.052 -7.330 7.307 1.00 84.38 92 ASP A N 1
ATOM 696 C CA . ASP A 1 92 ? -13.471 -7.689 7.383 1.00 84.38 92 ASP A CA 1
ATOM 697 C C . ASP A 1 92 ? -13.638 -9.172 7.765 1.00 84.38 92 ASP A C 1
ATOM 699 O O . ASP A 1 92 ? -14.385 -9.488 8.692 1.00 84.38 92 ASP A O 1
ATOM 703 N N . ASP A 1 93 ? -12.875 -10.064 7.124 1.00 82.38 93 ASP A N 1
ATOM 704 C CA . ASP A 1 93 ? -12.865 -11.506 7.402 1.00 82.38 93 ASP A CA 1
ATOM 705 C C . ASP A 1 93 ? -12.425 -11.796 8.850 1.00 82.38 93 ASP A C 1
ATOM 707 O O . ASP A 1 93 ? -13.058 -12.585 9.552 1.00 82.38 93 ASP A O 1
ATOM 711 N N . LEU A 1 94 ? -11.370 -11.125 9.334 1.00 76.00 94 LEU A N 1
ATOM 712 C CA . LEU A 1 94 ? -10.895 -11.258 10.716 1.00 76.00 94 LEU A CA 1
ATOM 713 C C . LEU A 1 94 ? -11.945 -10.784 11.729 1.00 76.00 94 LEU A C 1
ATOM 715 O O . LEU A 1 94 ? -12.151 -11.419 12.764 1.00 76.00 94 LEU A O 1
ATOM 719 N N . THR A 1 95 ? -12.603 -9.662 11.438 1.00 81.12 95 THR A N 1
ATOM 720 C CA . THR A 1 95 ? -13.641 -9.091 12.304 1.00 81.12 95 THR A CA 1
ATOM 721 C C . THR A 1 95 ? -14.843 -10.025 12.385 1.00 81.12 95 THR A C 1
ATOM 723 O O . THR A 1 95 ? -15.328 -10.296 13.481 1.00 81.12 95 THR A O 1
ATOM 726 N N . ALA A 1 96 ? -15.280 -10.574 11.248 1.00 82.69 96 ALA A N 1
ATOM 727 C CA . ALA A 1 96 ? -16.354 -11.558 11.198 1.00 82.69 96 ALA A CA 1
ATOM 728 C C . ALA A 1 96 ? -16.013 -12.815 12.016 1.00 82.69 96 ALA A C 1
ATOM 730 O O . ALA A 1 96 ? -16.801 -13.205 12.874 1.00 82.69 96 ALA A O 1
ATOM 731 N N . ALA A 1 97 ? -14.813 -13.377 11.831 1.00 81.88 97 ALA A N 1
ATOM 732 C CA . ALA A 1 97 ? -14.356 -14.553 12.576 1.00 81.88 97 ALA A CA 1
ATOM 733 C C . ALA A 1 97 ? -14.264 -14.304 14.093 1.00 81.88 97 ALA A C 1
ATOM 735 O O . ALA A 1 97 ? -14.543 -15.192 14.894 1.00 81.88 97 ALA A O 1
ATOM 736 N N . THR A 1 98 ? -13.890 -13.087 14.497 1.00 81.50 98 THR A N 1
ATOM 737 C CA . THR A 1 98 ? -13.811 -12.706 15.917 1.00 81.50 98 THR A CA 1
ATOM 738 C C . THR A 1 98 ? -15.201 -12.635 16.551 1.00 81.50 98 THR A C 1
ATOM 740 O O . THR A 1 98 ? -15.385 -13.075 17.681 1.00 81.50 98 THR A O 1
ATOM 743 N N . ILE A 1 99 ? -16.181 -12.087 15.827 1.00 80.56 99 ILE A N 1
ATOM 744 C CA . ILE A 1 99 ? -17.573 -11.994 16.290 1.00 80.56 99 ILE A CA 1
ATOM 745 C C . ILE A 1 99 ? -18.214 -13.384 16.375 1.00 80.56 99 ILE A C 1
ATOM 747 O O . ILE A 1 99 ? -18.925 -13.660 17.335 1.00 80.56 99 ILE A O 1
ATOM 751 N N . GLU A 1 100 ? -17.956 -14.252 15.395 1.00 76.25 100 GLU A N 1
ATOM 752 C CA . GLU A 1 100 ? -18.449 -15.634 15.386 1.00 76.25 100 GLU A CA 1
ATOM 753 C C . GLU A 1 100 ? -17.898 -16.430 16.575 1.00 76.25 100 GLU A C 1
ATOM 755 O O . GLU A 1 100 ? -18.680 -16.960 17.357 1.00 76.25 100 GLU A O 1
ATOM 760 N N . GLY A 1 101 ? -16.580 -16.398 16.807 1.00 75.50 101 GLY A N 1
ATOM 761 C CA . GLY A 1 101 ? -15.980 -17.066 17.967 1.00 75.50 101 GLY A CA 1
ATOM 762 C C . GLY A 1 101 ? -16.487 -16.531 19.312 1.00 75.50 101 GLY A C 1
ATOM 763 O O . GLY A 1 101 ? -16.727 -17.307 20.230 1.00 75.50 101 GLY A O 1
ATOM 764 N N . ALA A 1 102 ? -16.720 -15.219 19.424 1.00 69.44 102 ALA A N 1
ATOM 765 C CA . ALA A 1 102 ? -17.296 -14.633 20.635 1.00 69.44 102 ALA A CA 1
ATOM 766 C C . ALA A 1 102 ? -18.752 -15.071 20.885 1.00 69.44 102 ALA A C 1
ATOM 768 O O . ALA A 1 102 ? -19.166 -15.166 22.037 1.00 69.44 102 ALA A O 1
ATOM 769 N N . ASN A 1 103 ? -19.533 -15.322 19.830 1.00 67.38 103 ASN A N 1
ATOM 770 C CA . ASN A 1 103 ? -20.885 -15.865 19.963 1.00 67.38 103 ASN A CA 1
ATOM 771 C C . ASN A 1 103 ? -20.866 -17.349 20.350 1.00 67.38 103 ASN A C 1
ATOM 773 O O . ASN A 1 103 ? -21.649 -17.745 21.208 1.00 67.38 103 ASN A O 1
ATOM 777 N N . ASP A 1 104 ? -19.961 -18.143 19.777 1.00 71.56 104 ASP A N 1
ATOM 778 C CA . ASP A 1 104 ? -19.815 -19.564 20.118 1.00 71.56 104 ASP A CA 1
ATOM 779 C C . ASP A 1 104 ? -19.420 -19.759 21.594 1.00 71.56 104 ASP A C 1
ATOM 781 O O . ASP A 1 104 ? -19.954 -20.640 22.270 1.00 71.56 104 ASP A O 1
ATOM 785 N N . ASP A 1 105 ? -18.540 -18.901 22.124 1.00 64.81 105 ASP A N 1
ATOM 786 C CA . ASP A 1 105 ? -18.155 -18.910 23.543 1.00 64.81 105 ASP A CA 1
ATOM 787 C C . ASP A 1 105 ? -19.338 -18.564 24.473 1.00 64.81 105 ASP A C 1
ATOM 789 O O . ASP A 1 105 ? -19.424 -19.096 25.579 1.00 64.81 105 ASP A O 1
ATOM 793 N N . LEU A 1 106 ? -20.271 -17.711 24.028 1.00 62.62 106 LEU A N 1
ATOM 794 C CA . LEU A 1 106 ? -21.482 -17.347 24.779 1.00 62.62 106 LEU A CA 1
ATOM 795 C C . LEU A 1 106 ? -22.574 -18.427 24.735 1.00 62.62 106 LEU A C 1
ATOM 797 O O . LEU A 1 106 ? -23.385 -18.492 25.653 1.00 62.62 106 LEU A O 1
ATOM 801 N N . GLU A 1 107 ? -22.630 -19.252 23.686 1.00 63.59 107 GLU A N 1
ATOM 802 C CA . GLU A 1 107 ? -23.558 -20.393 23.602 1.00 63.59 107 GLU A CA 1
ATOM 803 C C . GLU A 1 107 ? -23.047 -21.639 24.354 1.00 63.59 107 GLU A C 1
ATOM 805 O O . GLU A 1 107 ? -23.819 -22.568 24.609 1.00 63.59 107 GLU A O 1
ATOM 810 N N . ALA A 1 108 ? -21.757 -21.671 24.707 1.00 61.28 108 ALA A N 1
ATOM 811 C CA . ALA A 1 108 ? -21.121 -22.763 25.443 1.00 61.28 108 ALA A CA 1
ATOM 812 C C . ALA A 1 108 ? -21.190 -22.631 26.985 1.00 61.28 108 ALA A C 1
ATOM 814 O O . ALA A 1 108 ? -20.882 -23.611 27.675 1.00 61.28 108 ALA A O 1
ATOM 815 N N . GLU A 1 109 ? -21.593 -21.468 27.521 1.00 51.62 109 GLU A N 1
ATOM 816 C CA . GLU A 1 109 ? -21.912 -21.226 28.949 1.00 51.62 109 GLU A CA 1
ATOM 817 C C . GLU A 1 109 ? -23.400 -21.447 29.277 1.00 51.62 109 GLU A C 1
ATOM 819 O O . GLU A 1 109 ? -23.675 -22.012 30.365 1.00 51.62 109 GLU A O 1
#

Foldseek 3Di:
DDPVVVVVVVVVVVVVVVVVVVVVVVVVVVVCVVVVVVVVVVVVVCVQVVCLVVQCPDPDPVSVVVSVVSLCVLQPDPPHDPVSVVVVVVVVVVVVVVVVVVVVVVVVD

Sequence (109 aa):
MDIGWISALVSVTSASVALGALVASVLDGRAGRRNAEFSVHRDLWWQRWSWVADRATSDDEGTRAAAGVMAAALVSRSWTTADDRWVGRALDDLTAATIEGANDDLEAE

Radius of gyration: 28.69 Å; chains: 1; bounding box: 74×34×73 Å

Secondary structure (DSSP, 8-state):
--HHHHHHHHHHHHHHHHHHHHHHHHHHHHHHHHHHHHHHHHHHHHHHHHHHHHHHT-S-HHHHHHHHHHHHHHHHSTT--HHHHHHHHHHHHHHHHHHHHHHHHHH--